Protein AF-A0A1T4VQ50-F1 (afdb_monomer_lite)

Sequence (137 aa):
MTAEERVAEANRQTQLCLDSVGKAPLQLEREAFQAFVRRYIFARFLLNSGDTQSEDLRELAQASIHKASLDAGTSARQPDTPDCQNSTAADSKRILLQIRLLKDLGVETSPRLLAKAKTVTELADVIFDNATAIQKP

Secondary structure (DSSP, 8-state):
--HHHHHHHHHHHHHHHHHHHTT-GGGS-HHHHHHHHHHHHHHHHT--TTT----BHHHHHHHHHHHHHHHTT-------S-HHHHHHHHHHHHHHHHHHHHHHHT----HHHHHH--BHHHHHHHHHHHHHHTT--

Organism: NCBI:txid1121442

Foldseek 3Di:
DDPVVLQVQLVVQLVVLLVVCPLCLLPDDLVSLLVSLVSNLCSNLVHDPVLDPDQFQLVSLLSSVQVVCVVVVNPPPVDPPPPVVSSVSSVVSSLVSLVVVCVSNVHDADPVCCVPDGGSSSNSCRRNVRVVVVVDD

Radius of gyration: 15.59 Å; chains: 1; bounding box: 46×25×42 Å

pLDDT: mean 82.73, std 13.63, range [41.19, 95.44]

Structure (mmCIF, N/CA/C/O backbone):
data_AF-A0A1T4VQ50-F1
#
_entry.id   AF-A0A1T4VQ50-F1
#
loop_
_atom_site.group_PDB
_atom_site.id
_atom_site.type_symbol
_atom_site.label_atom_id
_atom_site.label_alt_id
_atom_site.label_comp_id
_atom_site.label_asym_id
_atom_site.label_entity_id
_atom_site.label_seq_id
_atom_site.pdbx_PDB_ins_code
_atom_site.Cartn_x
_atom_site.Cartn_y
_atom_site.Cartn_z
_atom_site.occupancy
_atom_site.B_iso_or_equiv
_atom_site.auth_seq_id
_atom_site.auth_comp_id
_atom_site.auth_asym_id
_atom_site.auth_atom_id
_atom_site.pdbx_PDB_model_num
ATOM 1 N N . MET A 1 1 ? 5.473 -3.425 -22.129 1.00 70.25 1 MET A N 1
ATOM 2 C CA . MET A 1 1 ? 4.405 -2.771 -21.353 1.00 70.25 1 MET A CA 1
ATOM 3 C C . MET A 1 1 ? 4.783 -1.310 -21.143 1.00 70.25 1 MET A C 1
ATOM 5 O O . MET A 1 1 ? 5.873 -1.048 -20.639 1.00 70.25 1 MET A O 1
ATOM 9 N N . THR A 1 2 ? 3.954 -0.370 -21.585 1.00 83.19 2 THR A N 1
ATOM 10 C CA . THR A 1 2 ? 4.168 1.076 -21.429 1.00 83.19 2 THR A CA 1
ATOM 11 C C . THR A 1 2 ? 3.937 1.518 -19.978 1.00 83.19 2 THR A C 1
ATOM 13 O O . THR A 1 2 ? 3.448 0.755 -19.141 1.00 83.19 2 THR A O 1
ATOM 16 N N . ALA A 1 3 ? 4.294 2.764 -19.649 1.00 80.12 3 ALA A N 1
ATOM 17 C CA . ALA A 1 3 ? 4.004 3.332 -18.331 1.00 80.12 3 ALA A CA 1
ATOM 18 C C . ALA A 1 3 ? 2.493 3.416 -18.050 1.00 80.12 3 ALA A C 1
ATOM 20 O O . ALA A 1 3 ? 2.065 3.146 -16.929 1.00 80.12 3 ALA A O 1
ATOM 21 N N . GLU A 1 4 ? 1.691 3.732 -19.066 1.00 84.06 4 GLU A N 1
ATOM 22 C CA . GLU A 1 4 ? 0.231 3.813 -18.958 1.00 84.06 4 GLU A CA 1
ATOM 23 C C . GLU A 1 4 ? -0.391 2.439 -18.700 1.00 84.06 4 GLU A C 1
ATOM 25 O O . GLU A 1 4 ? -1.225 2.298 -17.805 1.00 84.06 4 GLU A O 1
ATOM 30 N N . GLU A 1 5 ? 0.072 1.404 -19.407 1.00 87.00 5 GLU A N 1
ATOM 31 C CA . GLU A 1 5 ? -0.382 0.025 -19.199 1.00 87.00 5 GLU A CA 1
ATOM 32 C C . GLU A 1 5 ? -0.070 -0.467 -17.778 1.00 87.00 5 GLU A C 1
ATOM 34 O O . GLU A 1 5 ? -0.911 -1.108 -17.151 1.00 87.00 5 GLU A O 1
ATOM 39 N N . ARG A 1 6 ? 1.097 -0.104 -17.223 1.00 83.31 6 ARG A N 1
ATOM 40 C CA . ARG A 1 6 ? 1.457 -0.411 -15.827 1.00 83.31 6 ARG A CA 1
ATOM 41 C C . ARG A 1 6 ? 0.522 0.251 -14.825 1.00 83.31 6 ARG A C 1
ATOM 43 O O . ARG A 1 6 ? 0.080 -0.392 -13.877 1.00 83.31 6 ARG A O 1
ATOM 50 N N . VAL A 1 7 ? 0.222 1.535 -15.020 1.00 85.19 7 VAL A N 1
ATOM 51 C CA . VAL A 1 7 ? -0.706 2.267 -14.146 1.00 85.19 7 VAL A CA 1
ATOM 52 C C . VAL A 1 7 ? -2.107 1.660 -14.229 1.00 85.19 7 VAL A C 1
ATOM 54 O O . VAL A 1 7 ? -2.755 1.472 -13.198 1.00 85.19 7 VAL A O 1
ATOM 57 N N . ALA A 1 8 ? -2.561 1.308 -15.434 1.00 89.38 8 ALA A N 1
ATOM 58 C CA . ALA A 1 8 ? -3.843 0.646 -15.642 1.00 89.38 8 ALA A CA 1
ATOM 59 C C . ALA A 1 8 ? -3.900 -0.725 -14.951 1.00 89.38 8 ALA A C 1
ATOM 61 O O . ALA A 1 8 ? -4.895 -1.031 -14.294 1.00 89.38 8 ALA A O 1
ATOM 62 N N . GLU A 1 9 ? -2.832 -1.520 -15.036 1.00 89.38 9 GLU A N 1
ATOM 63 C CA . GLU A 1 9 ? -2.750 -2.820 -14.367 1.00 89.38 9 GLU A CA 1
ATOM 64 C C . GLU A 1 9 ? -2.724 -2.680 -12.841 1.00 89.38 9 GLU A C 1
ATOM 66 O O . GLU A 1 9 ? -3.502 -3.341 -12.158 1.00 89.38 9 GLU A O 1
ATOM 71 N N . ALA A 1 10 ? -1.923 -1.761 -12.295 1.00 88.69 10 ALA A N 1
ATOM 72 C CA . ALA A 1 10 ? -1.888 -1.505 -10.855 1.00 88.69 10 ALA A CA 1
ATOM 73 C C . ALA A 1 10 ? -3.276 -1.106 -10.327 1.00 88.69 10 ALA A C 1
ATOM 75 O O . ALA A 1 10 ? -3.728 -1.590 -9.287 1.00 88.69 10 ALA A O 1
ATOM 76 N N . ASN A 1 11 ? -3.985 -0.241 -11.062 1.00 89.88 11 ASN A N 1
ATOM 77 C CA . ASN A 1 11 ? -5.354 0.152 -10.729 1.00 89.88 11 ASN A CA 1
ATOM 78 C C . ASN A 1 11 ? -6.319 -1.037 -10.792 1.00 89.88 11 ASN A C 1
ATOM 80 O O . ASN A 1 11 ? -7.126 -1.202 -9.880 1.00 89.88 11 ASN A O 1
ATOM 84 N N . ARG A 1 12 ? -6.213 -1.885 -11.821 1.00 91.50 12 ARG A N 1
ATOM 85 C CA . ARG A 1 12 ? -7.045 -3.084 -11.974 1.00 91.50 12 ARG A CA 1
ATOM 86 C C . ARG A 1 12 ? -6.835 -4.067 -10.824 1.00 91.50 12 ARG A C 1
ATOM 88 O O . ARG A 1 12 ? -7.806 -4.482 -10.204 1.00 91.50 12 ARG A O 1
ATOM 95 N N . GLN A 1 13 ? -5.586 -4.393 -10.494 1.00 90.94 13 GLN A N 1
ATOM 96 C CA . GLN A 1 13 ? -5.261 -5.293 -9.381 1.00 90.94 13 GLN A CA 1
ATOM 97 C C . GLN A 1 13 ? -5.718 -4.728 -8.036 1.00 90.94 13 GLN A C 1
ATOM 99 O O . GLN A 1 13 ? -6.235 -5.464 -7.196 1.00 90.94 13 GLN A O 1
ATOM 104 N N . THR A 1 14 ? -5.574 -3.415 -7.845 1.00 90.31 14 THR A N 1
ATOM 105 C CA . THR A 1 14 ? -6.067 -2.738 -6.642 1.00 90.31 14 THR A CA 1
ATOM 106 C C . THR A 1 14 ? -7.585 -2.855 -6.533 1.00 90.31 14 THR A C 1
ATOM 108 O O . THR A 1 14 ? -8.090 -3.186 -5.463 1.00 90.31 14 THR A O 1
ATOM 111 N N . GLN A 1 15 ? -8.311 -2.647 -7.635 1.00 90.00 15 GLN A N 1
ATOM 112 C CA . GLN A 1 15 ? -9.766 -2.779 -7.652 1.00 90.00 15 GLN A CA 1
ATOM 113 C C . GLN A 1 15 ? -10.208 -4.214 -7.350 1.00 90.00 15 GLN A C 1
ATOM 115 O O . GLN A 1 15 ? -11.044 -4.410 -6.480 1.00 90.00 15 GLN A O 1
ATOM 120 N N . LEU A 1 16 ? -9.579 -5.220 -7.965 1.00 89.44 16 LEU A N 1
ATOM 121 C CA . LEU A 1 16 ? -9.858 -6.631 -7.668 1.00 89.44 16 LEU A CA 1
ATOM 122 C C . LEU A 1 16 ? -9.598 -6.982 -6.194 1.00 89.44 16 LEU A C 1
ATOM 124 O O . LEU A 1 16 ? -10.318 -7.788 -5.605 1.00 89.44 16 LEU A O 1
ATOM 128 N N . CYS A 1 17 ? -8.574 -6.377 -5.585 1.00 88.56 17 CYS A N 1
ATOM 129 C CA . CYS A 1 17 ? -8.301 -6.529 -4.159 1.00 88.56 17 CYS A CA 1
ATOM 130 C C . CYS A 1 17 ? -9.436 -5.939 -3.307 1.00 88.56 17 CYS A C 1
ATOM 132 O O . CYS A 1 17 ? -9.937 -6.616 -2.409 1.00 88.56 17 CYS A O 1
ATOM 134 N N . LEU A 1 18 ? -9.879 -4.717 -3.617 1.00 87.94 18 LEU A N 1
ATOM 135 C CA . LEU A 1 18 ? -10.993 -4.052 -2.931 1.00 87.94 18 LEU A CA 1
ATOM 136 C C . LEU A 1 18 ? -12.310 -4.824 -3.093 1.00 87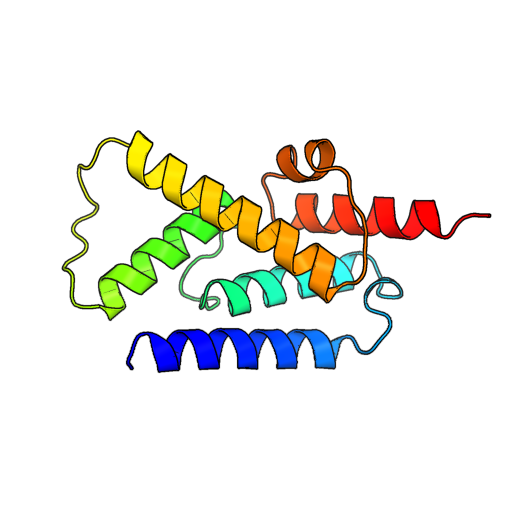.94 18 LEU A C 1
ATOM 138 O O . LEU A 1 18 ? -13.018 -5.047 -2.116 1.00 87.94 18 LEU A O 1
ATOM 142 N N . ASP A 1 19 ? -12.602 -5.316 -4.295 1.00 88.38 19 ASP A N 1
ATOM 143 C CA . ASP A 1 19 ? -13.814 -6.089 -4.569 1.00 88.38 19 ASP A CA 1
ATOM 144 C C . ASP A 1 19 ? -13.844 -7.398 -3.761 1.00 88.38 19 ASP A C 1
ATOM 146 O O . ASP A 1 19 ? -14.909 -7.833 -3.325 1.00 88.38 19 ASP A O 1
ATOM 150 N N . SER A 1 20 ? -12.675 -7.999 -3.490 1.00 85.50 20 SER A N 1
ATOM 151 C CA . SER A 1 20 ? -12.572 -9.247 -2.719 1.00 85.50 20 SER A CA 1
ATOM 152 C C . SER A 1 20 ? -12.929 -9.112 -1.235 1.00 85.50 20 SER A C 1
ATOM 154 O O . SER A 1 20 ? -13.267 -10.111 -0.604 1.00 85.50 20 SER A O 1
ATOM 156 N N . VAL A 1 21 ? -12.882 -7.895 -0.683 1.00 81.25 21 VAL A N 1
ATOM 157 C CA . VAL A 1 21 ? -13.259 -7.595 0.712 1.00 81.25 21 VAL A CA 1
ATOM 158 C C . VAL A 1 21 ? -14.618 -6.895 0.822 1.00 81.25 21 VAL A C 1
ATOM 160 O O . VAL A 1 21 ? -15.120 -6.657 1.922 1.00 81.25 21 VAL A O 1
ATOM 163 N N . GLY A 1 22 ? -15.251 -6.608 -0.318 1.00 78.56 22 GLY A N 1
ATOM 164 C CA . GLY A 1 22 ? -16.578 -6.013 -0.397 1.00 78.56 22 GLY A CA 1
ATOM 165 C C . GLY A 1 22 ? -16.655 -4.592 0.170 1.00 78.56 22 GLY A C 1
ATOM 166 O O . GLY A 1 22 ? -15.675 -3.859 0.250 1.00 78.56 22 GLY A O 1
ATOM 167 N N . LYS A 1 23 ? -17.869 -4.179 0.558 1.00 71.50 23 LYS A N 1
ATOM 168 C CA . LYS A 1 23 ? -18.155 -2.809 1.031 1.00 71.50 23 LYS A CA 1
ATOM 169 C C . LYS A 1 23 ? -17.766 -2.551 2.490 1.00 71.50 23 LYS A C 1
ATOM 171 O O . LYS A 1 23 ? -17.885 -1.418 2.944 1.00 71.50 23 LYS A O 1
ATOM 176 N N . ALA A 1 24 ? -17.356 -3.582 3.226 1.00 75.19 24 ALA A N 1
ATOM 177 C CA . ALA A 1 24 ? -17.082 -3.492 4.656 1.00 75.19 24 ALA A CA 1
ATOM 178 C C . ALA A 1 24 ? -15.738 -4.152 5.020 1.00 75.19 24 ALA A C 1
ATOM 180 O O . ALA A 1 24 ? -15.709 -5.078 5.829 1.00 75.19 24 ALA A O 1
ATOM 181 N N . PRO A 1 25 ? -14.609 -3.670 4.467 1.00 73.88 25 PRO A N 1
ATOM 182 C CA . PRO A 1 25 ? -13.282 -4.231 4.745 1.00 73.88 25 PRO A CA 1
ATOM 183 C C . PRO A 1 25 ? -12.907 -4.198 6.235 1.00 73.88 25 PRO A C 1
ATOM 185 O O . PRO A 1 25 ? -12.080 -4.979 6.685 1.00 73.88 25 PRO A O 1
ATOM 188 N N . LEU A 1 26 ? -13.538 -3.321 7.016 1.00 73.25 26 LEU A N 1
ATOM 189 C CA . LEU A 1 26 ? -13.336 -3.185 8.460 1.00 73.25 26 LEU A CA 1
ATOM 190 C C . LEU A 1 26 ? -14.147 -4.176 9.307 1.00 73.25 26 LEU A C 1
ATOM 192 O O . LEU A 1 26 ? -13.984 -4.200 10.520 1.00 73.25 26 LEU A O 1
ATOM 196 N N . GLN A 1 27 ? -15.033 -4.963 8.690 1.00 81.88 27 GLN A N 1
ATOM 197 C CA . GLN A 1 27 ? -15.708 -6.088 9.350 1.00 81.88 27 GLN A CA 1
ATOM 198 C C . GLN A 1 27 ? -14.894 -7.383 9.258 1.00 81.88 27 GLN A C 1
ATOM 200 O O . GLN A 1 27 ? -15.305 -8.407 9.796 1.00 81.88 27 GLN A O 1
ATOM 205 N N . LEU A 1 28 ? -13.760 -7.356 8.554 1.00 85.19 28 LEU A N 1
ATOM 206 C CA . LEU A 1 28 ? -12.825 -8.468 8.548 1.00 85.19 28 LEU A CA 1
ATOM 207 C C . LEU A 1 28 ? -12.234 -8.662 9.944 1.00 85.19 28 LEU A C 1
ATOM 209 O O . LEU A 1 28 ? -11.964 -7.700 10.659 1.00 85.19 28 LEU A O 1
ATOM 213 N N . GLU A 1 29 ? -11.948 -9.914 10.286 1.00 90.31 29 GLU A N 1
ATOM 214 C CA . GLU A 1 29 ? -11.053 -10.220 11.398 1.00 90.31 29 GLU A CA 1
ATOM 215 C C . GLU A 1 29 ? -9.688 -9.559 11.164 1.00 90.31 29 GLU A C 1
ATOM 217 O O . GLU A 1 29 ? -9.234 -9.425 10.020 1.00 90.31 29 GLU A O 1
ATOM 222 N N . ARG A 1 30 ? -9.009 -9.163 12.245 1.00 90.88 30 ARG A N 1
ATOM 223 C CA . ARG A 1 30 ? -7.749 -8.401 12.180 1.00 90.88 30 ARG A CA 1
ATOM 224 C C . ARG A 1 30 ? -6.722 -9.030 11.236 1.00 90.88 30 ARG A C 1
ATOM 226 O O . ARG A 1 30 ? -6.140 -8.342 10.404 1.00 90.88 30 ARG A O 1
ATOM 233 N N . GLU A 1 31 ? -6.527 -10.340 11.332 1.00 92.12 31 GLU A N 1
ATOM 234 C CA . GLU A 1 31 ? -5.574 -11.094 10.507 1.00 92.12 31 GLU A CA 1
ATOM 235 C C . GLU A 1 31 ? -5.945 -11.045 9.016 1.00 92.12 31 GLU A C 1
ATOM 237 O O . GLU A 1 31 ? -5.088 -10.849 8.150 1.00 92.12 31 GLU A O 1
ATOM 242 N N . ALA A 1 32 ? -7.239 -11.147 8.703 1.00 91.00 32 ALA A N 1
ATOM 243 C CA . ALA A 1 32 ? -7.737 -11.020 7.339 1.00 91.00 32 ALA A CA 1
ATOM 244 C C . ALA A 1 32 ? -7.561 -9.588 6.806 1.00 91.00 32 ALA A C 1
ATOM 246 O O . ALA A 1 32 ? -7.215 -9.406 5.636 1.00 91.00 32 ALA A O 1
ATOM 247 N N . PHE A 1 33 ? -7.725 -8.575 7.661 1.00 92.50 33 PHE A N 1
ATOM 248 C CA . PHE A 1 33 ? -7.452 -7.184 7.306 1.00 92.50 33 PHE A CA 1
ATOM 249 C C . PHE A 1 33 ? -5.963 -6.941 7.022 1.00 92.50 33 PHE A C 1
ATOM 251 O O . PHE A 1 33 ? -5.624 -6.327 6.011 1.00 92.50 33 PHE A O 1
ATOM 258 N N . GLN A 1 34 ? -5.058 -7.478 7.843 1.00 94.12 34 GLN A N 1
ATOM 259 C CA . GLN A 1 34 ? -3.611 -7.403 7.604 1.00 94.12 34 GLN A CA 1
ATOM 260 C C . GLN A 1 34 ? -3.226 -8.043 6.261 1.00 94.12 34 GLN A C 1
ATOM 262 O O . GLN A 1 34 ? -2.520 -7.430 5.453 1.00 94.12 34 GLN A O 1
ATOM 267 N N . ALA A 1 35 ? -3.752 -9.237 5.971 1.00 92.62 35 ALA A N 1
ATOM 268 C CA . ALA A 1 35 ? -3.532 -9.912 4.693 1.00 92.62 35 ALA A CA 1
ATOM 269 C C . ALA A 1 35 ? -4.081 -9.102 3.504 1.00 92.62 35 ALA A C 1
ATOM 271 O O . ALA A 1 35 ? -3.435 -9.013 2.453 1.00 92.62 35 ALA A O 1
ATOM 272 N N . PHE A 1 36 ? -5.248 -8.476 3.667 1.00 93.62 36 PHE A N 1
ATOM 273 C CA . PHE A 1 36 ? -5.810 -7.562 2.677 1.00 93.62 36 PHE A CA 1
ATOM 274 C C . PHE A 1 36 ? -4.895 -6.353 2.433 1.00 93.62 36 PHE A C 1
ATOM 276 O O . PHE A 1 36 ? -4.566 -6.071 1.279 1.00 93.62 36 PHE A O 1
ATOM 283 N N . VAL A 1 37 ? -4.428 -5.673 3.487 1.00 94.44 37 VAL A N 1
ATOM 284 C CA . VAL A 1 37 ? -3.537 -4.506 3.361 1.00 94.44 37 VAL A CA 1
ATOM 285 C C . VAL A 1 37 ? -2.245 -4.896 2.643 1.00 94.44 37 VAL A C 1
ATOM 287 O O . VAL A 1 37 ? -1.813 -4.182 1.737 1.00 94.44 37 VAL A O 1
ATOM 290 N N . ARG A 1 38 ? -1.671 -6.066 2.947 1.00 94.69 38 ARG A N 1
ATOM 291 C CA . ARG A 1 38 ? -0.499 -6.588 2.227 1.00 94.69 38 ARG A CA 1
ATOM 292 C C . ARG A 1 38 ? -0.772 -6.763 0.735 1.00 94.69 38 ARG A C 1
ATOM 294 O O . ARG A 1 38 ? -0.019 -6.247 -0.091 1.00 94.69 38 ARG A O 1
ATOM 301 N N . ARG A 1 39 ? -1.870 -7.434 0.371 1.00 93.25 39 ARG A N 1
ATOM 302 C CA . ARG A 1 39 ? -2.267 -7.635 -1.036 1.00 93.25 39 ARG A CA 1
ATOM 303 C C . ARG A 1 39 ? -2.513 -6.313 -1.757 1.00 93.25 39 ARG A C 1
ATOM 305 O O . ARG A 1 39 ? -2.087 -6.152 -2.898 1.00 93.25 39 ARG A O 1
ATOM 312 N N . TYR A 1 40 ? -3.160 -5.364 -1.087 1.00 94.50 40 TYR A N 1
ATOM 313 C CA . TYR A 1 40 ? -3.395 -4.023 -1.609 1.00 94.50 40 TYR A CA 1
ATOM 314 C C . TYR A 1 40 ? -2.075 -3.301 -1.915 1.00 94.50 40 TYR A C 1
ATOM 316 O O . TYR A 1 40 ? -1.909 -2.744 -3.002 1.00 94.50 40 TYR A O 1
ATOM 324 N N . ILE A 1 41 ? -1.114 -3.337 -0.987 1.00 95.06 41 ILE A N 1
ATOM 325 C CA . ILE A 1 41 ? 0.199 -2.707 -1.167 1.00 95.06 41 ILE A CA 1
ATOM 326 C C . ILE A 1 41 ? 0.945 -3.343 -2.337 1.00 95.06 41 ILE A C 1
ATOM 328 O O . ILE A 1 41 ? 1.456 -2.619 -3.189 1.00 95.06 41 ILE A O 1
ATOM 332 N N . PHE A 1 42 ? 0.951 -4.674 -2.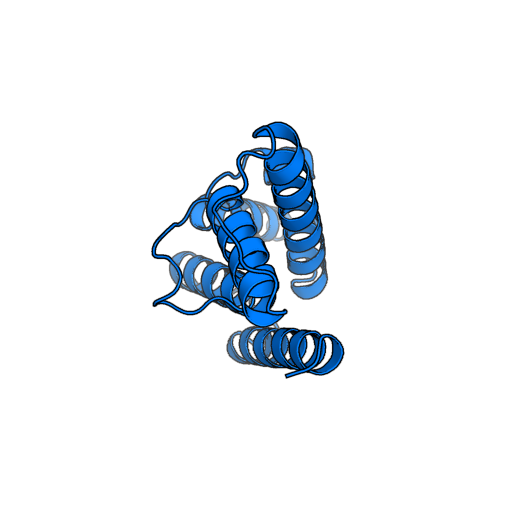430 1.00 94.06 42 PHE A N 1
ATOM 333 C CA . PHE A 1 42 ? 1.592 -5.396 -3.531 1.00 94.06 42 PHE A CA 1
ATOM 334 C C . PHE A 1 42 ? 0.984 -5.019 -4.886 1.00 94.06 42 PHE A C 1
ATOM 336 O O . PHE A 1 42 ? 1.726 -4.663 -5.801 1.00 94.06 42 PHE A O 1
ATOM 343 N N . ALA A 1 43 ? -0.347 -4.979 -4.993 1.00 93.25 43 ALA A N 1
ATOM 344 C CA . ALA A 1 43 ? -1.040 -4.530 -6.201 1.00 93.25 43 ALA A CA 1
ATOM 345 C C . ALA A 1 43 ? -0.666 -3.086 -6.580 1.00 93.25 43 ALA A C 1
ATOM 347 O O . ALA A 1 43 ? -0.346 -2.790 -7.732 1.00 93.25 43 ALA A O 1
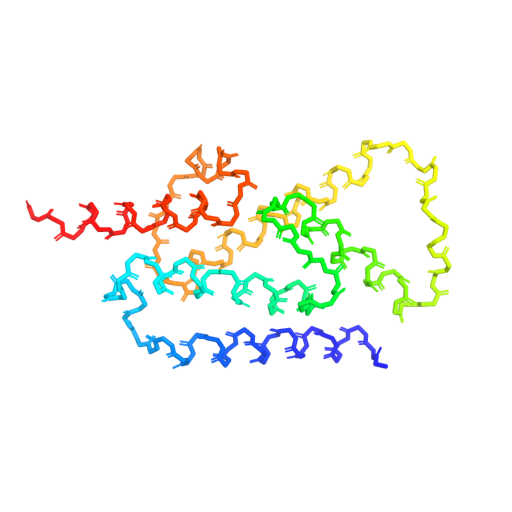ATOM 348 N N . ARG A 1 44 ? -0.638 -2.175 -5.598 1.00 92.50 44 ARG A N 1
ATOM 349 C CA . ARG A 1 44 ? -0.267 -0.769 -5.818 1.00 92.50 44 ARG A CA 1
ATOM 350 C C . ARG A 1 44 ? 1.186 -0.569 -6.207 1.00 92.50 44 ARG A C 1
ATOM 352 O O . ARG A 1 44 ? 1.501 0.366 -6.942 1.00 92.50 44 ARG A O 1
ATOM 359 N N . PHE A 1 45 ? 2.064 -1.417 -5.702 1.00 92.88 45 PHE A N 1
ATOM 360 C CA . PHE A 1 45 ? 3.490 -1.368 -5.975 1.00 92.88 45 PHE A CA 1
ATOM 361 C C . PHE A 1 45 ? 3.906 -2.241 -7.161 1.00 92.88 45 PHE A C 1
ATOM 363 O O . PHE A 1 45 ? 5.089 -2.234 -7.506 1.00 92.88 45 PHE A O 1
ATOM 370 N N . LEU A 1 46 ? 2.955 -2.920 -7.815 1.00 90.75 46 LEU A N 1
ATOM 371 C CA . LEU A 1 46 ? 3.202 -3.901 -8.874 1.00 90.75 46 LEU A CA 1
ATOM 372 C C . LEU A 1 46 ? 4.214 -4.970 -8.443 1.00 90.75 46 LEU A C 1
ATOM 374 O O . LEU A 1 46 ? 5.038 -5.408 -9.243 1.00 90.75 46 LEU A O 1
ATOM 378 N N . LEU A 1 47 ? 4.166 -5.378 -7.178 1.00 91.69 47 LEU A N 1
ATOM 379 C CA . LEU A 1 47 ? 5.019 -6.420 -6.620 1.00 91.69 47 LEU A CA 1
ATOM 380 C C . LEU A 1 47 ? 4.290 -7.762 -6.612 1.00 91.69 47 LEU A C 1
ATOM 382 O O . LEU A 1 47 ? 3.076 -7.834 -6.430 1.00 91.69 47 LEU A O 1
ATOM 386 N N . ASN A 1 48 ? 5.048 -8.836 -6.774 1.00 87.19 48 ASN A N 1
ATOM 387 C CA . ASN A 1 48 ? 4.609 -10.210 -6.579 1.00 87.19 48 ASN A CA 1
ATOM 388 C C . ASN A 1 48 ? 5.402 -10.863 -5.434 1.00 87.19 48 ASN A C 1
ATOM 390 O O . ASN A 1 48 ? 6.402 -10.328 -4.959 1.00 87.19 48 ASN A O 1
ATOM 394 N N . SER A 1 49 ? 4.962 -12.040 -4.986 1.00 79.50 49 SER A N 1
ATOM 395 C CA . SER A 1 49 ? 5.601 -12.773 -3.883 1.00 79.50 49 SER A CA 1
ATOM 396 C C . SER A 1 49 ? 7.052 -13.193 -4.159 1.00 79.50 49 SER A C 1
ATOM 398 O O . SER A 1 49 ? 7.756 -13.560 -3.223 1.00 79.50 49 SER A O 1
ATOM 400 N N . GLY A 1 50 ? 7.490 -13.170 -5.423 1.00 82.44 50 GLY A N 1
ATOM 401 C CA . GLY A 1 50 ? 8.872 -13.444 -5.819 1.00 82.44 50 GLY A CA 1
ATOM 402 C C . GLY A 1 50 ? 9.778 -12.209 -5.801 1.00 82.44 50 GLY A C 1
ATOM 403 O O . GLY A 1 50 ? 10.990 -12.368 -5.723 1.00 82.44 50 GLY A O 1
ATOM 404 N N . ASP A 1 51 ? 9.214 -10.997 -5.844 1.00 84.12 51 ASP A N 1
ATOM 405 C CA . ASP A 1 51 ? 9.989 -9.753 -5.881 1.00 84.12 51 ASP A CA 1
ATOM 406 C C . ASP A 1 51 ? 10.612 -9.430 -4.512 1.00 84.12 51 ASP A C 1
ATOM 408 O O . ASP A 1 51 ? 11.716 -8.893 -4.439 1.00 84.12 51 ASP A O 1
ATOM 412 N N . THR A 1 52 ? 9.902 -9.721 -3.417 1.00 86.00 52 THR A N 1
ATOM 413 C CA . THR A 1 52 ? 10.379 -9.492 -2.046 1.00 86.00 52 THR A CA 1
ATOM 414 C C . THR A 1 52 ? 9.512 -10.216 -1.015 1.00 86.00 52 THR A C 1
ATOM 416 O O . THR A 1 52 ? 8.298 -10.349 -1.183 1.00 86.00 52 THR A O 1
ATOM 419 N N . GLN A 1 53 ? 10.136 -10.653 0.082 1.00 86.88 53 GLN A N 1
ATOM 420 C CA . GLN A 1 53 ? 9.443 -11.170 1.268 1.00 86.88 53 GLN A CA 1
ATOM 421 C C . GLN A 1 53 ? 9.292 -10.123 2.377 1.00 86.88 53 GLN A C 1
ATOM 423 O O . GLN A 1 53 ? 8.700 -10.424 3.409 1.00 86.88 53 GLN A O 1
ATOM 428 N N . SER A 1 54 ? 9.795 -8.902 2.170 1.00 90.00 54 SER A N 1
ATOM 429 C CA . SER A 1 54 ? 9.804 -7.869 3.203 1.00 90.00 54 SER A CA 1
ATOM 430 C C . SER A 1 54 ? 8.394 -7.482 3.667 1.00 90.00 54 SER A C 1
ATOM 432 O O . SER A 1 54 ? 7.411 -7.518 2.913 1.00 90.00 54 SER A O 1
ATOM 434 N N . GLU A 1 55 ? 8.311 -7.106 4.938 1.00 92.19 55 GLU A N 1
ATOM 435 C CA . GLU A 1 55 ? 7.159 -6.434 5.542 1.00 92.19 55 GLU A CA 1
ATOM 436 C C . GLU A 1 55 ? 7.428 -4.935 5.732 1.00 92.19 55 GLU A C 1
ATOM 438 O O . GLU A 1 55 ? 6.502 -4.200 6.062 1.00 92.19 55 GLU A O 1
ATOM 443 N N . ASP A 1 56 ? 8.661 -4.458 5.537 1.00 93.00 56 ASP A N 1
ATOM 444 C CA . ASP A 1 56 ? 9.013 -3.052 5.722 1.00 93.00 56 ASP A CA 1
ATOM 445 C C . ASP A 1 56 ? 8.504 -2.204 4.545 1.00 93.00 56 ASP A C 1
ATOM 447 O O . ASP A 1 56 ? 8.789 -2.451 3.372 1.00 93.00 56 ASP A O 1
ATOM 451 N N . LEU A 1 57 ? 7.727 -1.167 4.853 1.00 91.94 57 LEU A N 1
ATOM 452 C CA . LEU A 1 57 ? 7.073 -0.318 3.860 1.00 91.94 57 LEU A CA 1
ATOM 453 C C . LEU A 1 57 ? 8.068 0.466 3.000 1.00 91.94 57 LEU A C 1
ATOM 455 O O . LEU A 1 57 ? 7.762 0.774 1.843 1.00 91.94 57 LEU A O 1
ATOM 459 N N . ARG A 1 58 ? 9.234 0.824 3.549 1.00 90.00 58 ARG A N 1
ATOM 460 C CA . ARG A 1 58 ? 10.282 1.527 2.807 1.00 90.00 58 ARG A CA 1
ATOM 461 C C . ARG A 1 58 ? 10.983 0.561 1.860 1.00 90.00 58 ARG A C 1
ATOM 463 O O . ARG A 1 58 ? 11.156 0.913 0.695 1.00 90.00 58 ARG A O 1
ATOM 470 N N . GLU A 1 59 ? 11.311 -0.646 2.308 1.00 90.25 59 GLU A N 1
ATOM 471 C CA . GLU A 1 59 ? 11.878 -1.691 1.446 1.00 90.25 59 GLU A CA 1
ATOM 472 C C . GLU A 1 59 ? 10.915 -2.077 0.315 1.00 90.25 59 GLU A C 1
ATOM 474 O O . GLU A 1 59 ? 11.325 -2.170 -0.842 1.00 90.25 59 GLU A O 1
ATOM 479 N N . LEU A 1 60 ? 9.616 -2.208 0.601 1.00 92.06 60 LEU A N 1
ATOM 480 C CA . LEU A 1 60 ? 8.588 -2.443 -0.420 1.00 92.06 60 LEU A CA 1
ATOM 481 C C . LEU A 1 60 ? 8.517 -1.291 -1.437 1.00 92.06 60 LEU A C 1
ATOM 483 O O . LEU A 1 60 ? 8.423 -1.520 -2.647 1.00 92.06 60 LEU A O 1
ATOM 487 N N . ALA A 1 61 ? 8.600 -0.039 -0.979 1.00 90.94 61 ALA A N 1
ATOM 488 C CA . ALA A 1 61 ? 8.618 1.117 -1.872 1.00 90.94 61 ALA A CA 1
ATOM 489 C C . ALA A 1 61 ? 9.875 1.132 -2.758 1.00 90.94 61 ALA A C 1
ATOM 491 O O . ALA A 1 61 ? 9.774 1.410 -3.957 1.00 90.94 61 ALA A O 1
ATOM 492 N N . GLN A 1 62 ? 11.036 0.787 -2.198 1.00 89.44 62 GLN A N 1
ATOM 493 C CA . GLN A 1 62 ? 12.294 0.660 -2.934 1.00 89.44 62 GLN A CA 1
ATOM 494 C C . GLN A 1 62 ? 12.243 -0.474 -3.961 1.00 89.44 62 GLN A C 1
ATOM 496 O O . GLN A 1 62 ? 12.591 -0.243 -5.118 1.00 89.44 62 GLN A O 1
ATOM 501 N N . ALA A 1 63 ? 11.742 -1.654 -3.588 1.00 89.56 63 ALA A N 1
ATOM 502 C CA . ALA A 1 63 ? 11.560 -2.780 -4.502 1.00 89.56 63 ALA A CA 1
ATOM 503 C C . ALA A 1 63 ? 10.670 -2.390 -5.692 1.00 89.56 63 ALA A C 1
ATOM 505 O O . ALA A 1 63 ? 10.994 -2.674 -6.844 1.00 89.56 63 ALA A O 1
ATOM 506 N N . SER A 1 64 ? 9.591 -1.645 -5.433 1.00 90.25 64 SER A N 1
ATOM 507 C CA . SER A 1 64 ? 8.703 -1.134 -6.479 1.00 90.25 64 SER A CA 1
ATOM 508 C C . SER A 1 64 ? 9.389 -0.135 -7.416 1.00 90.25 64 SER A C 1
ATOM 510 O O . SER A 1 64 ? 9.171 -0.166 -8.626 1.00 90.25 64 SER A O 1
ATOM 512 N N . ILE A 1 65 ? 10.206 0.776 -6.873 1.00 88.38 65 ILE A N 1
ATOM 513 C CA . ILE A 1 65 ? 10.993 1.728 -7.675 1.00 88.38 65 ILE A CA 1
ATOM 514 C C . ILE A 1 65 ? 12.016 0.973 -8.529 1.00 88.38 65 ILE A C 1
ATOM 516 O O . ILE A 1 65 ? 12.118 1.225 -9.725 1.00 88.38 65 ILE A O 1
ATOM 520 N N . HIS A 1 66 ? 12.730 0.017 -7.936 1.00 85.88 66 HIS A N 1
ATOM 521 C CA . HIS A 1 66 ? 13.731 -0.787 -8.626 1.00 85.88 66 HIS A CA 1
ATOM 522 C C . HIS A 1 66 ? 13.122 -1.590 -9.780 1.00 85.88 66 HIS A C 1
ATOM 524 O O . HIS A 1 66 ? 13.620 -1.527 -10.903 1.00 85.88 66 HIS A O 1
ATOM 530 N N . LYS A 1 67 ? 11.996 -2.269 -9.536 1.00 85.81 67 LYS A N 1
ATOM 531 C CA . LYS A 1 67 ? 11.257 -2.999 -10.570 1.00 85.81 67 LYS A CA 1
ATOM 532 C C . LYS A 1 67 ? 10.827 -2.085 -11.717 1.00 85.81 67 LYS A C 1
ATOM 534 O O . LYS A 1 67 ? 11.057 -2.409 -12.876 1.00 85.81 67 LYS A O 1
ATOM 539 N N . ALA A 1 68 ? 10.284 -0.907 -11.403 1.00 84.44 68 ALA A N 1
ATOM 540 C CA . ALA A 1 68 ? 9.894 0.066 -12.421 1.00 84.44 68 ALA A CA 1
ATOM 541 C C . ALA A 1 68 ? 11.084 0.547 -13.278 1.00 84.44 68 ALA A C 1
ATOM 543 O O . ALA A 1 68 ? 10.919 0.755 -14.480 1.00 84.44 68 ALA A O 1
ATOM 544 N N . SER A 1 69 ? 12.271 0.701 -12.681 1.00 81.81 69 SER A N 1
ATOM 545 C CA . SER A 1 69 ? 13.505 1.066 -13.391 1.00 81.81 69 SER A CA 1
ATOM 546 C C . SER A 1 69 ? 14.000 -0.051 -14.312 1.00 81.81 69 SER A C 1
ATOM 548 O O . SER A 1 69 ? 14.373 0.228 -15.452 1.00 81.81 69 SER A O 1
ATOM 550 N N . LEU A 1 70 ? 13.964 -1.307 -13.850 1.00 80.81 70 LEU A N 1
ATOM 551 C CA . LEU A 1 70 ? 14.314 -2.474 -14.667 1.00 80.81 70 LEU A CA 1
ATOM 552 C C . LEU A 1 70 ? 13.369 -2.619 -15.867 1.00 80.81 70 LEU A C 1
ATOM 554 O O . LEU A 1 70 ? 13.828 -2.761 -16.999 1.00 80.81 70 LEU A O 1
ATOM 558 N N . ASP A 1 71 ? 12.060 -2.496 -15.637 1.00 78.81 71 ASP A N 1
ATOM 559 C CA . ASP A 1 71 ? 11.032 -2.579 -16.683 1.00 78.81 71 ASP A CA 1
ATOM 560 C C . ASP A 1 71 ? 11.166 -1.473 -17.742 1.00 78.81 71 ASP A C 1
ATOM 562 O O . ASP A 1 71 ? 10.726 -1.634 -18.882 1.00 78.81 71 ASP A O 1
ATOM 566 N N . ALA A 1 72 ? 11.751 -0.329 -17.377 1.00 77.44 72 ALA A N 1
ATOM 567 C CA . ALA A 1 72 ? 12.011 0.780 -18.290 1.00 77.44 72 ALA A CA 1
ATOM 568 C C . ALA A 1 72 ? 13.286 0.591 -19.137 1.00 77.44 72 ALA A C 1
ATOM 570 O O . ALA A 1 72 ? 13.609 1.460 -19.944 1.00 77.44 72 ALA A O 1
ATOM 571 N N . GLY A 1 73 ? 14.027 -0.511 -18.963 1.00 68.12 73 GLY A N 1
ATOM 572 C CA . GLY A 1 73 ? 15.289 -0.759 -19.670 1.00 68.12 73 GLY A CA 1
ATOM 573 C C . GLY A 1 73 ? 16.442 0.139 -19.213 1.00 68.12 73 GLY A C 1
ATOM 574 O O . GLY A 1 73 ? 17.545 0.072 -19.754 1.00 68.12 73 GLY A O 1
ATOM 575 N N . THR A 1 74 ? 16.222 0.960 -18.188 1.00 63.50 74 THR A N 1
ATOM 576 C CA . THR A 1 74 ? 17.298 1.594 -17.434 1.00 63.50 74 THR A CA 1
ATOM 577 C C . THR A 1 74 ? 18.012 0.499 -16.661 1.00 63.50 74 THR A C 1
ATOM 579 O O . THR A 1 74 ? 17.452 -0.065 -15.726 1.00 63.50 74 THR A O 1
ATOM 582 N N . SER A 1 75 ? 19.241 0.174 -17.071 1.00 52.00 75 SER A N 1
ATOM 583 C CA . SER A 1 75 ? 20.120 -0.735 -16.336 1.00 52.00 75 SER A CA 1
ATOM 584 C C . SER A 1 75 ? 20.283 -0.210 -14.914 1.00 52.00 75 SER A C 1
ATOM 586 O O . SER A 1 75 ? 21.139 0.635 -14.650 1.00 52.00 75 SER A O 1
ATOM 588 N N . ALA A 1 76 ? 19.465 -0.711 -13.994 1.00 51.91 76 ALA A N 1
ATOM 589 C CA . ALA A 1 76 ? 19.641 -0.500 -12.577 1.00 51.91 76 ALA A CA 1
ATOM 590 C C . ALA A 1 76 ? 20.862 -1.325 -12.153 1.00 51.91 76 ALA A C 1
ATOM 592 O O . ALA A 1 76 ? 20.753 -2.374 -11.530 1.00 51.91 76 ALA A O 1
ATOM 593 N N . ARG A 1 77 ? 22.071 -0.837 -12.474 1.00 46.38 77 ARG A N 1
ATOM 594 C CA . ARG A 1 77 ? 23.135 -0.940 -11.474 1.00 46.38 77 ARG A CA 1
ATOM 595 C C . ARG A 1 77 ? 22.496 -0.390 -10.208 1.00 46.38 77 ARG A C 1
ATOM 597 O O . ARG A 1 77 ? 21.914 0.692 -10.307 1.00 46.38 77 ARG A O 1
ATOM 604 N N . GLN A 1 78 ? 22.537 -1.127 -9.092 1.00 47.66 78 GLN A N 1
ATOM 605 C CA . GLN A 1 78 ? 22.289 -0.539 -7.772 1.00 47.66 78 GLN A CA 1
ATOM 606 C C . GLN A 1 78 ? 22.949 0.830 -7.807 1.00 47.66 78 GLN A C 1
ATOM 608 O O . GLN A 1 78 ? 24.167 0.882 -7.999 1.00 47.66 78 GLN A O 1
ATOM 613 N N . PRO A 1 79 ? 22.178 1.922 -7.832 1.00 43.72 79 PRO A N 1
ATOM 614 C CA . PRO A 1 79 ? 22.819 3.171 -8.103 1.00 43.72 79 PRO A CA 1
ATOM 615 C C . PRO A 1 79 ? 23.613 3.465 -6.835 1.00 43.72 79 PRO A C 1
ATOM 617 O O . PRO A 1 79 ? 23.034 3.626 -5.764 1.00 43.72 79 PRO A O 1
ATOM 620 N N . ASP A 1 80 ? 24.930 3.596 -6.986 1.00 44.97 80 ASP A N 1
ATOM 621 C CA . ASP A 1 80 ? 25.815 4.373 -6.110 1.00 44.97 80 ASP A CA 1
ATOM 622 C C . ASP A 1 80 ? 25.350 5.853 -6.011 1.00 44.97 80 ASP A C 1
ATOM 624 O O . ASP A 1 80 ? 26.130 6.762 -5.735 1.00 44.97 80 ASP A O 1
ATOM 628 N N . THR A 1 81 ? 24.073 6.150 -6.284 1.00 47.56 81 THR A N 1
ATOM 629 C CA . THR A 1 81 ? 23.437 7.399 -5.903 1.00 47.56 81 THR A CA 1
ATOM 630 C C . THR A 1 81 ? 23.357 7.425 -4.387 1.00 47.56 81 THR A C 1
ATOM 632 O O . THR A 1 81 ? 22.875 6.456 -3.794 1.00 47.56 81 THR A O 1
ATOM 635 N N . PRO A 1 82 ? 23.780 8.525 -3.752 1.00 44.84 82 PRO A N 1
ATOM 636 C CA . PRO A 1 82 ? 23.760 8.646 -2.306 1.00 44.84 82 PRO A CA 1
ATOM 637 C C . PRO A 1 82 ? 22.367 8.306 -1.766 1.00 44.84 82 PRO A C 1
ATOM 639 O O . PRO A 1 82 ? 21.359 8.816 -2.267 1.00 44.84 82 PRO A O 1
ATOM 642 N N . ASP A 1 83 ? 22.350 7.465 -0.730 1.00 54.75 83 ASP A N 1
ATOM 643 C CA . ASP A 1 83 ? 21.197 6.898 -0.008 1.00 54.75 83 ASP A CA 1
ATOM 644 C C . ASP A 1 83 ? 20.010 7.872 0.180 1.00 54.75 83 ASP A C 1
ATOM 646 O O . ASP A 1 83 ? 18.844 7.474 0.198 1.00 54.75 83 ASP A O 1
ATOM 650 N N . CYS A 1 84 ? 20.282 9.179 0.252 1.00 49.59 84 CYS A N 1
ATOM 651 C CA . CYS A 1 84 ? 19.287 10.242 0.374 1.00 49.59 84 CYS A CA 1
ATOM 652 C C . CYS A 1 84 ? 18.244 10.296 -0.756 1.00 49.59 84 CYS A C 1
ATOM 654 O O . CYS A 1 84 ? 17.062 10.430 -0.448 1.00 49.59 84 CYS A O 1
ATOM 656 N N . GLN A 1 85 ? 18.615 10.204 -2.041 1.00 55.97 85 GLN A N 1
ATOM 657 C CA . GLN A 1 85 ? 17.631 10.393 -3.129 1.00 55.97 85 GLN A CA 1
ATOM 658 C C . GLN A 1 85 ? 16.639 9.227 -3.213 1.00 55.97 85 GLN A C 1
ATOM 660 O O . GLN A 1 85 ? 15.426 9.438 -3.318 1.00 55.97 85 GLN A O 1
ATOM 665 N N . ASN A 1 86 ? 17.137 7.997 -3.071 1.00 58.84 86 ASN A N 1
ATOM 666 C CA . ASN A 1 86 ? 16.289 6.810 -3.017 1.00 58.84 86 ASN A CA 1
ATOM 667 C C . ASN A 1 86 ? 15.464 6.763 -1.725 1.00 58.84 86 ASN A C 1
ATOM 669 O O . ASN A 1 86 ? 14.315 6.321 -1.765 1.00 58.84 86 ASN A O 1
ATOM 673 N N . SER A 1 87 ? 15.996 7.265 -0.602 1.00 65.88 87 SER A N 1
ATOM 674 C CA . SER A 1 87 ? 15.222 7.439 0.633 1.00 65.88 87 SER A CA 1
ATOM 675 C C . SER A 1 87 ? 14.045 8.391 0.420 1.00 65.88 87 SER A C 1
ATOM 677 O O . SER A 1 87 ? 12.914 8.024 0.720 1.00 65.88 87 SER A O 1
ATOM 679 N N . THR A 1 88 ? 14.268 9.575 -0.163 1.00 79.19 88 THR A N 1
ATOM 680 C CA . THR A 1 88 ? 13.201 10.569 -0.375 1.00 79.19 88 THR A CA 1
ATOM 681 C C . THR A 1 88 ? 12.107 10.064 -1.321 1.00 79.19 88 THR A C 1
ATOM 683 O O . THR A 1 88 ? 10.917 10.283 -1.070 1.00 79.19 88 THR A O 1
ATOM 686 N N . ALA A 1 89 ? 12.479 9.360 -2.395 1.00 79.50 89 ALA A N 1
ATOM 687 C CA . ALA A 1 89 ? 11.517 8.782 -3.332 1.00 79.50 89 ALA A CA 1
ATOM 688 C C . ALA A 1 89 ? 10.692 7.652 -2.692 1.00 79.50 89 ALA A C 1
ATOM 690 O O . ALA A 1 89 ? 9.471 7.602 -2.869 1.00 79.50 89 ALA A O 1
ATOM 691 N N . ALA A 1 90 ? 11.338 6.778 -1.913 1.00 82.94 90 ALA A N 1
ATOM 692 C CA . ALA A 1 90 ? 10.664 5.710 -1.181 1.00 82.94 90 ALA A CA 1
ATOM 693 C C . ALA A 1 90 ? 9.695 6.271 -0.128 1.00 82.94 90 ALA A C 1
ATOM 695 O O . ALA A 1 90 ? 8.544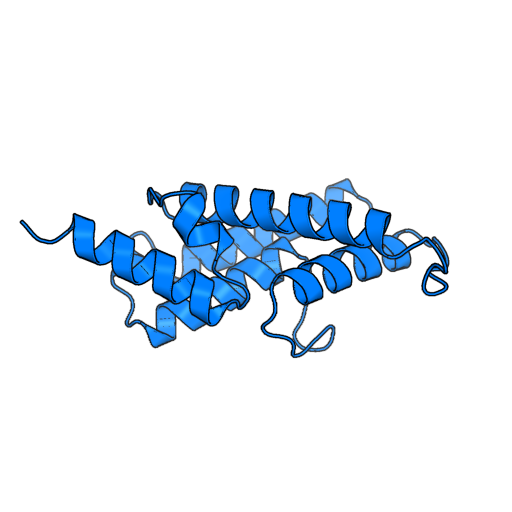 5.837 -0.065 1.00 82.94 90 ALA A O 1
ATOM 696 N N . ASP A 1 91 ? 10.112 7.287 0.633 1.00 84.44 91 ASP A N 1
ATOM 697 C CA . ASP A 1 91 ? 9.264 7.948 1.628 1.00 84.44 91 ASP A CA 1
ATOM 698 C C . ASP A 1 91 ? 8.045 8.624 0.990 1.00 84.44 91 ASP A C 1
ATOM 700 O O . ASP A 1 91 ? 6.918 8.433 1.449 1.00 84.44 91 ASP A O 1
ATOM 704 N N . SER A 1 92 ? 8.238 9.346 -0.117 1.00 86.50 92 SER A N 1
ATOM 705 C CA . SER A 1 92 ? 7.135 9.986 -0.847 1.00 86.50 92 SER A CA 1
ATOM 706 C C . SER A 1 92 ? 6.131 8.954 -1.364 1.00 86.50 92 SER A C 1
ATOM 708 O O . SER A 1 92 ? 4.919 9.116 -1.208 1.00 86.50 92 SER A O 1
ATOM 710 N N . LYS A 1 93 ? 6.626 7.851 -1.939 1.00 88.06 93 LYS A N 1
ATOM 711 C CA . LYS A 1 93 ? 5.785 6.765 -2.454 1.00 88.06 93 LYS A CA 1
ATOM 712 C C . LYS A 1 93 ? 5.018 6.056 -1.335 1.00 88.06 93 LYS A C 1
ATOM 714 O O . LYS A 1 93 ? 3.835 5.767 -1.511 1.00 88.06 93 LYS A O 1
ATOM 719 N N . ARG A 1 94 ? 5.649 5.845 -0.175 1.00 90.25 94 ARG A N 1
ATOM 720 C CA . ARG A 1 94 ? 5.002 5.308 1.031 1.00 90.25 94 ARG A CA 1
ATOM 721 C C . ARG A 1 94 ? 3.877 6.218 1.525 1.00 90.25 94 ARG A C 1
ATOM 723 O O . ARG A 1 94 ? 2.782 5.732 1.785 1.00 90.25 94 ARG A O 1
ATOM 730 N N . ILE A 1 95 ? 4.111 7.527 1.613 1.00 89.81 95 ILE A N 1
ATOM 731 C CA . ILE A 1 95 ? 3.092 8.491 2.059 1.00 89.81 95 ILE A CA 1
ATOM 732 C C . ILE A 1 95 ? 1.895 8.500 1.099 1.00 89.81 95 ILE A C 1
ATOM 734 O O . ILE A 1 95 ? 0.748 8.400 1.536 1.00 89.81 95 ILE A O 1
ATOM 738 N N . LEU A 1 96 ? 2.143 8.566 -0.213 1.00 91.00 96 LEU A N 1
ATOM 739 C CA . LEU A 1 96 ? 1.075 8.549 -1.219 1.00 91.00 96 LEU A CA 1
ATOM 740 C C . LEU A 1 96 ? 0.265 7.246 -1.185 1.00 91.00 96 LEU A C 1
ATOM 742 O O . LEU A 1 96 ? -0.959 7.284 -1.322 1.00 91.00 96 LEU A O 1
ATOM 746 N N . LEU A 1 97 ? 0.926 6.107 -0.960 1.00 92.94 97 LEU A N 1
ATOM 747 C CA . LEU A 1 97 ? 0.268 4.816 -0.760 1.00 92.94 97 LEU A CA 1
ATOM 748 C C . LEU A 1 97 ? -0.664 4.846 0.455 1.00 92.94 97 LEU A C 1
ATOM 750 O O . LEU A 1 97 ? -1.819 4.444 0.332 1.00 92.94 97 LEU A O 1
ATOM 754 N N . GLN A 1 98 ? -0.180 5.331 1.602 1.00 92.12 98 GLN A N 1
ATOM 755 C CA . GLN A 1 98 ? -0.965 5.415 2.835 1.00 92.12 98 GLN A CA 1
ATOM 756 C C . GLN A 1 98 ? -2.200 6.305 2.643 1.00 92.12 98 GLN A C 1
ATOM 758 O O . GLN A 1 98 ? -3.310 5.879 2.950 1.00 92.12 98 GLN A O 1
ATOM 763 N N . ILE A 1 99 ? -2.038 7.496 2.054 1.00 91.06 99 ILE A N 1
ATOM 764 C CA . ILE A 1 99 ? -3.157 8.407 1.751 1.00 91.06 99 ILE A CA 1
ATOM 765 C C . ILE A 1 99 ? -4.183 7.723 0.844 1.00 91.06 99 ILE A C 1
ATOM 767 O O . ILE A 1 99 ? -5.390 7.814 1.072 1.00 91.06 99 ILE A O 1
ATOM 771 N N . ARG A 1 100 ? -3.710 7.023 -0.193 1.00 91.56 100 ARG A N 1
ATOM 772 C CA . ARG A 1 100 ? -4.593 6.340 -1.134 1.00 91.56 100 ARG A CA 1
ATOM 773 C C . ARG A 1 100 ? -5.343 5.183 -0.479 1.00 91.56 100 ARG A C 1
ATOM 775 O O . ARG A 1 100 ? -6.535 5.054 -0.720 1.00 91.56 100 ARG A O 1
ATOM 782 N N . LEU A 1 101 ? -4.663 4.381 0.341 1.00 92.31 101 LEU A N 1
ATOM 783 C CA . LEU A 1 101 ? -5.264 3.279 1.091 1.00 92.31 101 LEU A CA 1
ATOM 784 C C . LEU A 1 101 ? -6.398 3.778 1.991 1.00 92.31 101 LEU A C 1
ATOM 786 O O . LEU A 1 101 ? -7.493 3.233 1.930 1.00 92.31 101 LEU A O 1
ATOM 790 N N . LEU A 1 102 ? -6.168 4.844 2.765 1.00 91.12 102 LEU A N 1
ATOM 791 C CA . LEU A 1 102 ? -7.208 5.429 3.616 1.00 91.12 102 LEU A CA 1
ATOM 792 C C . LEU A 1 102 ? -8.417 5.908 2.808 1.00 91.12 102 LEU A C 1
ATOM 794 O O . LEU A 1 102 ? -9.556 5.629 3.174 1.00 91.12 102 LEU A O 1
ATOM 798 N N . LYS A 1 103 ? -8.166 6.584 1.679 1.00 89.88 103 LYS A N 1
ATOM 799 C CA . LYS A 1 103 ? -9.222 7.064 0.781 1.00 89.88 103 LYS A CA 1
ATOM 800 C C . LYS A 1 103 ? -10.042 5.916 0.193 1.00 89.88 103 LYS A C 1
ATOM 802 O O . LYS A 1 103 ? -11.264 6.004 0.175 1.00 89.88 103 LYS A O 1
ATOM 807 N N . ASP A 1 104 ? -9.378 4.867 -0.288 1.00 89.69 104 ASP A N 1
ATOM 808 C CA . ASP A 1 104 ? -10.043 3.711 -0.898 1.00 89.69 104 ASP A CA 1
ATOM 809 C C . ASP A 1 104 ? -10.809 2.881 0.158 1.00 89.69 104 ASP A C 1
ATOM 811 O O . ASP A 1 104 ? -11.825 2.272 -0.164 1.00 89.69 104 ASP A O 1
ATOM 815 N N . LEU A 1 105 ? -10.375 2.911 1.424 1.00 86.62 105 LEU A N 1
ATOM 816 C CA . LEU A 1 105 ? -11.063 2.294 2.564 1.00 86.62 105 LEU A CA 1
ATOM 817 C C . LEU A 1 105 ? -12.149 3.173 3.207 1.00 86.62 105 LEU A C 1
ATOM 819 O O . LEU A 1 105 ? -12.901 2.680 4.045 1.00 86.62 105 LEU A O 1
ATOM 823 N N . GLY A 1 106 ? -12.234 4.458 2.851 1.00 86.62 106 GLY A N 1
ATOM 824 C CA . GLY A 1 106 ? -13.180 5.399 3.458 1.00 86.62 106 GLY A CA 1
ATOM 825 C C . GLY A 1 106 ? -12.920 5.673 4.944 1.00 86.62 106 GLY A C 1
ATOM 826 O O . GLY A 1 106 ? -13.864 5.928 5.687 1.00 86.62 106 GLY A O 1
ATOM 827 N N . VAL A 1 107 ? -11.661 5.600 5.386 1.00 85.19 107 VAL A N 1
ATOM 828 C CA . VAL A 1 107 ? -11.261 5.802 6.788 1.00 85.19 107 VAL A CA 1
ATOM 829 C C . VAL A 1 107 ? -10.421 7.058 6.956 1.00 85.19 107 VAL A C 1
ATOM 831 O O . VAL A 1 107 ? -9.610 7.407 6.099 1.00 85.19 107 VAL A O 1
ATOM 834 N N . GLU A 1 108 ? -10.560 7.708 8.106 1.00 85.50 108 GLU A N 1
ATOM 835 C CA . GLU A 1 108 ? -9.717 8.834 8.492 1.00 85.50 108 GLU A CA 1
ATOM 836 C C . GLU A 1 108 ? -8.735 8.407 9.578 1.00 85.50 108 GLU A C 1
ATOM 838 O O . GLU A 1 108 ? -9.136 7.918 10.632 1.00 85.50 108 GLU A O 1
ATOM 843 N N . THR A 1 109 ? -7.437 8.622 9.341 1.00 84.81 109 THR A N 1
ATOM 844 C CA . THR A 1 109 ? -6.383 8.340 10.322 1.00 84.81 109 THR A CA 1
ATOM 845 C C . THR A 1 109 ? -5.386 9.478 10.404 1.00 84.81 109 THR A C 1
ATOM 847 O O . THR A 1 109 ? -4.980 10.049 9.393 1.00 84.81 109 THR A O 1
ATOM 850 N N . SER A 1 110 ? -4.956 9.795 11.629 1.00 84.94 110 SER A N 1
ATOM 851 C CA . SER A 1 110 ? -3.958 10.835 11.868 1.00 84.94 110 SER A CA 1
ATOM 852 C C . SER A 1 110 ? -2.656 10.533 11.112 1.00 84.94 110 SER A C 1
ATOM 854 O O . SER A 1 110 ? -2.063 9.469 11.329 1.00 84.94 110 SER A O 1
ATOM 856 N N . PRO A 1 111 ? -2.125 11.483 10.316 1.00 83.69 111 PRO A N 1
ATOM 857 C CA . PRO A 1 111 ? -0.843 11.318 9.631 1.00 83.69 111 PRO A CA 1
ATOM 858 C C . PRO A 1 111 ? 0.307 10.968 10.583 1.00 83.69 111 PRO A C 1
ATOM 860 O O . PRO A 1 111 ? 1.227 10.241 10.215 1.00 83.69 111 PRO A O 1
ATOM 863 N N . ARG A 1 112 ? 0.243 11.438 11.839 1.00 85.44 112 ARG A N 1
ATOM 864 C CA . ARG A 1 112 ? 1.252 11.136 12.866 1.00 85.44 112 ARG A CA 1
ATOM 865 C C . ARG A 1 112 ? 1.254 9.667 13.285 1.00 85.44 112 ARG A C 1
ATOM 867 O O . ARG A 1 112 ? 2.305 9.171 13.677 1.00 85.44 112 ARG A O 1
ATOM 874 N N . LEU A 1 113 ? 0.104 8.992 13.245 1.00 85.88 113 LEU A N 1
ATOM 875 C CA . LEU A 1 113 ? 0.004 7.565 13.562 1.00 85.88 113 LEU A CA 1
ATOM 876 C C . LEU A 1 113 ? 0.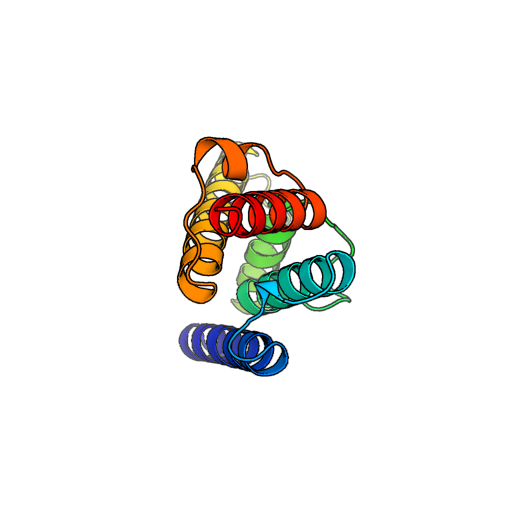529 6.725 12.395 1.00 85.88 113 LEU A C 1
ATOM 878 O O . LEU A 1 113 ? 1.370 5.858 12.600 1.00 85.88 113 LEU A O 1
ATOM 882 N N . LEU A 1 114 ? 0.130 7.064 11.168 1.00 87.88 114 LEU A N 1
ATOM 883 C CA . LEU A 1 114 ? 0.597 6.388 9.951 1.00 87.88 114 LEU A CA 1
ATOM 884 C C . LEU A 1 114 ? 2.111 6.510 9.751 1.00 87.88 114 LEU A C 1
ATOM 886 O O . LEU A 1 114 ? 2.761 5.568 9.306 1.00 87.88 114 LEU A O 1
ATOM 890 N N . ALA A 1 115 ? 2.686 7.665 10.099 1.00 86.44 115 ALA A N 1
ATOM 891 C CA . ALA A 1 115 ? 4.118 7.903 9.967 1.00 86.44 115 ALA A CA 1
ATOM 892 C C . ALA A 1 115 ? 4.961 6.961 10.841 1.00 86.44 115 ALA A C 1
ATOM 894 O O . ALA A 1 115 ? 6.095 6.654 10.468 1.00 86.44 115 ALA A O 1
ATOM 895 N N . LYS A 1 116 ? 4.413 6.505 11.978 1.00 87.81 116 LYS A N 1
ATOM 896 C CA . LYS A 1 116 ? 5.083 5.583 12.905 1.00 87.81 116 LYS A CA 1
ATOM 897 C C . LYS A 1 116 ? 5.076 4.138 12.418 1.00 87.81 116 LYS A C 1
ATOM 899 O O . LYS A 1 116 ? 5.965 3.397 12.819 1.00 87.81 116 LYS A O 1
ATOM 904 N N . ALA A 1 117 ? 4.113 3.761 11.576 1.00 92.38 117 ALA A N 1
ATOM 905 C CA . ALA A 1 117 ? 4.061 2.431 10.993 1.00 92.38 117 ALA A CA 1
ATOM 906 C C . ALA A 1 117 ? 5.223 2.245 10.008 1.00 92.38 117 ALA A C 1
ATOM 908 O O . ALA A 1 117 ? 5.346 2.974 9.013 1.00 92.38 117 ALA A O 1
ATOM 909 N N . LYS A 1 118 ? 6.082 1.277 10.313 1.00 91.75 118 LYS A N 1
ATOM 910 C CA . LYS A 1 118 ? 7.223 0.870 9.495 1.00 91.75 118 LYS A CA 1
ATOM 911 C C . LYS A 1 118 ? 6.894 -0.372 8.692 1.00 91.75 118 LYS A C 1
ATOM 913 O O . LYS A 1 118 ? 7.305 -0.452 7.541 1.00 91.75 118 LYS A O 1
ATOM 918 N N . THR A 1 119 ? 6.116 -1.290 9.261 1.00 95.44 119 THR A N 1
ATOM 919 C CA . THR A 1 119 ? 5.725 -2.528 8.583 1.00 95.44 119 THR A CA 1
ATOM 920 C C . THR A 1 119 ? 4.299 -2.485 8.037 1.00 95.44 119 THR A C 1
ATOM 922 O O . THR A 1 119 ? 3.475 -1.661 8.443 1.00 95.44 119 THR A O 1
ATOM 925 N N . VAL A 1 120 ? 3.994 -3.384 7.100 1.00 94.56 120 VAL A N 1
ATOM 926 C CA . VAL A 1 120 ? 2.633 -3.607 6.591 1.00 94.56 120 VAL A CA 1
ATOM 927 C C . VAL A 1 120 ? 1.682 -3.974 7.728 1.00 94.56 120 VAL A C 1
ATOM 929 O O . VAL A 1 120 ? 0.595 -3.403 7.808 1.00 94.56 120 VAL A O 1
ATOM 932 N N . THR A 1 121 ? 2.101 -4.871 8.625 1.00 94.50 121 THR A N 1
ATOM 933 C CA . THR A 1 121 ? 1.321 -5.282 9.799 1.00 94.50 121 THR A CA 1
ATOM 934 C C . THR A 1 121 ? 1.019 -4.099 10.711 1.00 94.50 121 THR A C 1
ATOM 936 O O . THR A 1 121 ? -0.141 -3.855 11.019 1.00 94.50 121 THR A O 1
ATOM 939 N N . GLU A 1 122 ? 2.029 -3.296 11.061 1.00 94.62 122 GLU A N 1
ATOM 940 C CA . GLU A 1 122 ? 1.836 -2.101 11.892 1.00 94.62 122 GLU A CA 1
ATOM 941 C C . GLU A 1 122 ? 0.896 -1.088 11.231 1.00 94.62 122 GLU A C 1
ATOM 943 O O . GLU A 1 122 ? 0.064 -0.477 11.900 1.00 94.62 122 GLU A O 1
ATOM 948 N N . LEU A 1 123 ? 1.008 -0.895 9.913 1.00 95.00 123 LEU A N 1
ATOM 949 C CA . LEU A 1 123 ? 0.115 -0.002 9.178 1.00 95.00 123 LEU A CA 1
ATOM 950 C C . LEU A 1 123 ? -1.325 -0.516 9.207 1.00 95.00 123 LEU A C 1
ATOM 952 O O . LEU A 1 123 ? -2.246 0.267 9.437 1.00 95.00 123 LEU A O 1
ATOM 956 N N . ALA A 1 124 ? -1.515 -1.812 8.976 1.00 94.06 124 ALA A N 1
ATOM 957 C CA . ALA A 1 124 ? -2.822 -2.441 9.038 1.00 94.06 124 ALA A CA 1
ATOM 958 C C . ALA A 1 124 ? -3.427 -2.332 10.443 1.00 94.06 124 ALA A C 1
ATOM 960 O O . ALA A 1 124 ? -4.577 -1.923 10.569 1.00 94.06 124 ALA A O 1
ATOM 961 N N . ASP A 1 125 ? -2.649 -2.598 11.492 1.00 93.25 125 ASP A N 1
ATOM 962 C CA . ASP A 1 125 ? -3.108 -2.486 12.876 1.00 93.25 125 ASP A CA 1
ATOM 963 C C . ASP A 1 125 ? -3.506 -1.054 13.232 1.00 93.25 125 ASP A C 1
ATOM 965 O O . ASP A 1 125 ? -4.595 -0.837 13.757 1.00 93.25 125 ASP A O 1
ATOM 969 N N . VAL A 1 126 ? -2.695 -0.058 12.858 1.00 93.00 126 VAL A N 1
ATOM 970 C CA . VAL A 1 126 ? -3.025 1.361 13.076 1.00 93.00 126 VAL A CA 1
ATOM 971 C C . VAL A 1 126 ? -4.343 1.745 12.401 1.00 93.00 126 VAL A C 1
ATOM 973 O O . VAL A 1 126 ? -5.142 2.483 12.981 1.00 93.00 126 VAL A O 1
ATOM 976 N N . ILE A 1 127 ? -4.578 1.274 11.174 1.00 91.88 127 ILE A N 1
ATOM 977 C CA . ILE A 1 127 ? -5.821 1.560 10.452 1.00 91.88 127 ILE A CA 1
ATOM 978 C C . ILE A 1 127 ? -7.001 0.847 11.115 1.00 91.88 127 ILE A C 1
ATOM 980 O O . ILE A 1 127 ? -8.039 1.470 11.328 1.00 91.88 127 ILE A O 1
ATOM 984 N N . PHE A 1 128 ? -6.840 -0.429 11.459 1.00 90.75 128 PHE A N 1
ATOM 985 C CA . PHE A 1 128 ? -7.885 -1.252 12.057 1.00 90.75 128 PHE A CA 1
ATOM 986 C C . PHE A 1 128 ? -8.313 -0.728 13.434 1.00 90.75 128 PHE A C 1
ATOM 988 O O . PHE A 1 128 ? -9.503 -0.546 13.697 1.00 90.75 128 PHE A O 1
ATOM 995 N N . ASP A 1 129 ? -7.349 -0.414 14.298 1.00 89.19 129 ASP A N 1
ATOM 996 C CA . ASP A 1 129 ? -7.594 0.094 15.651 1.00 89.19 129 ASP A CA 1
ATOM 997 C C . ASP A 1 129 ? -8.309 1.443 15.620 1.00 89.19 129 ASP A C 1
ATOM 999 O O . ASP A 1 129 ? -9.251 1.682 16.373 1.00 89.19 129 ASP A O 1
ATOM 1003 N N . ASN A 1 130 ? -7.902 2.328 14.712 1.00 84.50 130 ASN A N 1
ATOM 1004 C CA . ASN A 1 130 ? -8.542 3.627 14.586 1.00 84.50 130 ASN A CA 1
ATOM 1005 C C . ASN A 1 130 ? -9.964 3.509 14.011 1.00 84.50 130 ASN A C 1
ATOM 1007 O O . ASN A 1 130 ? -10.909 4.108 14.520 1.00 84.50 130 ASN A O 1
ATOM 1011 N N . ALA A 1 131 ? -10.141 2.681 12.985 1.00 81.12 131 ALA A N 1
ATOM 1012 C CA . ALA A 1 131 ? -11.437 2.477 12.355 1.00 81.12 131 ALA A CA 1
ATOM 1013 C C . ALA A 1 131 ? -12.464 1.794 13.277 1.00 81.12 131 ALA A C 1
ATOM 1015 O O . ALA A 1 131 ? -13.664 2.042 13.152 1.00 81.12 131 ALA A O 1
ATOM 1016 N N . THR A 1 132 ? -12.007 0.953 14.208 1.00 75.06 132 THR A N 1
ATOM 1017 C CA . THR A 1 132 ? -12.852 0.319 15.234 1.00 75.06 132 THR A CA 1
ATOM 1018 C C . THR A 1 132 ? -13.120 1.247 16.419 1.00 75.06 132 THR A C 1
ATOM 1020 O O . THR A 1 132 ? -14.220 1.224 16.970 1.00 75.06 132 THR A O 1
ATOM 1023 N N . ALA A 1 133 ? -12.174 2.123 16.779 1.00 68.88 133 ALA A N 1
ATOM 1024 C CA . ALA A 1 133 ? -12.375 3.136 17.816 1.00 68.88 133 ALA A CA 1
ATOM 1025 C C . ALA A 1 133 ? -13.458 4.163 17.441 1.00 68.88 133 ALA A C 1
ATOM 1027 O O . ALA A 1 133 ? -14.237 4.558 18.303 1.00 68.88 133 ALA A O 1
ATOM 1028 N N . ILE A 1 134 ? -13.553 4.547 16.162 1.00 60.66 134 ILE A N 1
ATOM 1029 C CA . ILE A 1 134 ? -14.581 5.481 15.658 1.00 60.66 134 ILE A CA 1
ATOM 1030 C C . ILE A 1 134 ? -15.992 4.857 15.681 1.00 60.66 134 ILE A C 1
ATOM 1032 O O . ILE A 1 134 ? -16.987 5.574 15.742 1.00 60.66 134 ILE A O 1
ATOM 1036 N N . GLN A 1 135 ? -16.101 3.525 15.662 1.00 54.41 135 GLN A N 1
ATOM 1037 C CA . GLN A 1 135 ? -17.384 2.808 15.679 1.00 54.41 135 GLN A CA 1
ATOM 1038 C C . GLN A 1 135 ? -17.929 2.540 17.091 1.00 54.41 135 GLN A C 1
ATOM 1040 O O . GLN A 1 135 ? -19.026 1.995 17.224 1.00 54.41 135 GLN A O 1
ATOM 1045 N N . LYS A 1 136 ? -17.186 2.891 18.148 1.00 41.19 136 LYS A N 1
ATOM 1046 C CA . LYS A 1 136 ? -17.630 2.699 19.530 1.00 41.19 136 LYS A CA 1
ATOM 1047 C C . LYS A 1 136 ? -18.436 3.937 19.977 1.00 41.19 136 LYS A C 1
ATOM 1049 O O . LYS A 1 136 ? -17.854 5.020 19.979 1.00 41.19 136 LYS A O 1
ATOM 1054 N N . PRO A 1 137 ? -19.744 3.802 20.284 1.00 42.31 137 PRO A N 1
ATOM 1055 C CA . PRO A 1 137 ? -20.596 4.920 20.699 1.00 42.31 137 PRO A CA 1
ATOM 1056 C 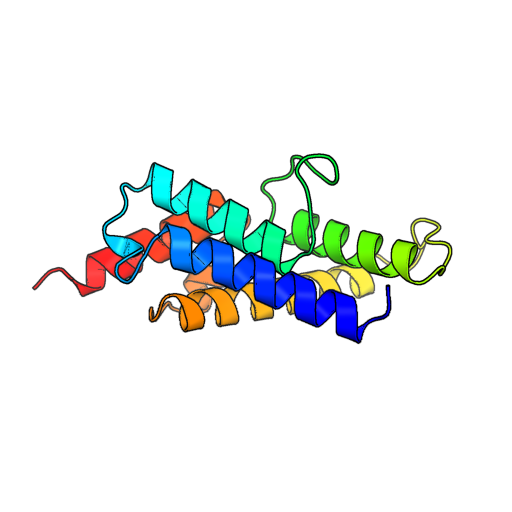C . PRO A 1 137 ? -20.193 5.506 22.056 1.00 42.31 137 PRO A C 1
ATOM 1058 O O . PRO A 1 137 ? -19.629 4.754 22.889 1.00 42.31 137 PRO A O 1
#